Protein AF-A0A964K8M9-F1 (afdb_monomer_lite)

Radius of gyration: 28.17 Å; chains: 1; bounding box: 56×35×97 Å

Sequence (150 aa):
MAARLHNTDVEARGDEAARSFAATLHRNLRFVRDDEKPELVQALRERGWSYQRIAETLRVPYNIIARWLSGPEESFVLTPSTARPAPVTGGAEGAAIQALIARAGELERRLAELDRRLTEERQAAKGREERLLTTIDELKAEIAAAKRGP

Secondary structure (DSSP, 8-state):
------SHHHHHHHHHHHHHHHHHHHHHTTS--TTTHHHHHHHHHHTT--HHHHHHHHT--HHHHHHHHS-S-------------PPP-TTHHHHHHHHHHHHHHHHHHHHHHHHHHHHHHHHHHHHHHHHHHHHHHHHHHHHHHHTT--

Structure (mmCIF, N/CA/C/O backbone):
data_AF-A0A964K8M9-F1
#
_entry.id   AF-A0A964K8M9-F1
#
loop_
_atom_site.group_PDB
_atom_site.id
_atom_site.type_symbol
_atom_site.label_atom_id
_atom_site.label_alt_id
_atom_site.label_comp_id
_atom_site.label_asym_id
_atom_site.label_entity_id
_atom_site.label_seq_id
_atom_site.pdbx_PDB_ins_code
_atom_site.Cartn_x
_atom_site.Cartn_y
_atom_site.Cartn_z
_atom_site.occupancy
_atom_site.B_iso_or_equiv
_atom_site.auth_seq_id
_atom_site.auth_comp_id
_atom_site.auth_asym_id
_atom_site.auth_atom_id
_atom_site.pdbx_PDB_model_num
ATOM 1 N N . MET A 1 1 ? -4.420 -11.882 -50.202 1.00 37.81 1 MET A N 1
ATOM 2 C CA . MET A 1 1 ? -3.356 -11.618 -49.207 1.00 37.81 1 MET A CA 1
ATOM 3 C C . MET A 1 1 ? -4.002 -11.126 -47.918 1.00 37.81 1 MET A C 1
ATOM 5 O O . MET A 1 1 ? -4.145 -9.927 -47.730 1.00 37.81 1 MET A O 1
ATOM 9 N N . ALA A 1 2 ? -4.469 -12.044 -47.070 1.00 38.44 2 ALA A N 1
ATOM 10 C CA . ALA A 1 2 ? -5.150 -11.719 -45.819 1.00 38.44 2 ALA A CA 1
ATOM 11 C C . ALA A 1 2 ? -4.461 -12.461 -44.670 1.00 38.44 2 ALA A C 1
ATOM 13 O O . ALA A 1 2 ? -4.576 -13.676 -44.576 1.00 38.44 2 ALA A O 1
ATOM 14 N N . ALA A 1 3 ? -3.718 -11.733 -43.837 1.00 41.12 3 ALA A N 1
ATOM 15 C CA . ALA A 1 3 ? -3.222 -12.214 -42.548 1.00 41.12 3 ALA A CA 1
ATOM 16 C C . ALA A 1 3 ? -2.778 -11.010 -41.702 1.00 41.12 3 ALA A C 1
ATOM 18 O O . ALA A 1 3 ? -1.604 -10.642 -41.716 1.00 41.12 3 ALA A O 1
ATOM 19 N N . ARG A 1 4 ? -3.713 -10.333 -41.016 1.00 42.12 4 ARG A N 1
ATOM 20 C CA . ARG A 1 4 ? -3.342 -9.299 -40.026 1.00 42.12 4 ARG A CA 1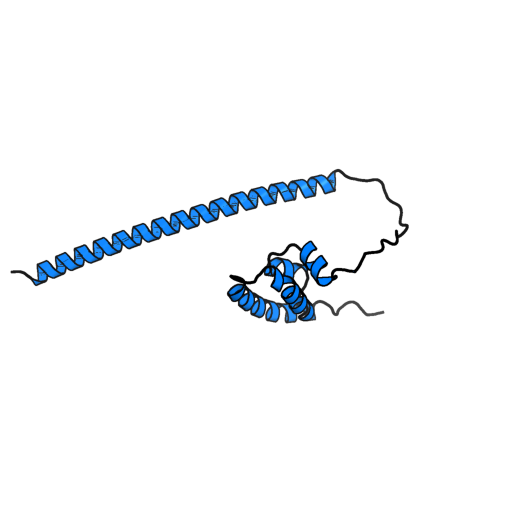
ATOM 21 C C . ARG A 1 4 ? -4.385 -8.965 -38.949 1.00 42.12 4 ARG A C 1
ATOM 23 O O . ARG A 1 4 ? -4.372 -7.851 -38.445 1.00 42.12 4 ARG A O 1
ATOM 30 N N . LEU A 1 5 ? -5.273 -9.890 -38.573 1.00 39.16 5 LEU A N 1
ATOM 31 C CA . LEU A 1 5 ? -6.366 -9.588 -37.624 1.00 39.16 5 LEU A CA 1
ATOM 32 C C . LEU A 1 5 ? -6.614 -10.661 -36.543 1.00 39.16 5 LEU A C 1
ATOM 34 O O . LEU A 1 5 ? -7.760 -10.930 -36.209 1.00 39.16 5 LEU A O 1
ATOM 38 N N . HIS A 1 6 ? -5.574 -11.273 -35.963 1.00 40.25 6 HIS A N 1
ATOM 39 C CA . HIS A 1 6 ? -5.776 -12.316 -34.936 1.00 40.25 6 HIS A CA 1
ATOM 40 C C . HIS A 1 6 ? -5.041 -12.134 -33.600 1.00 40.25 6 HIS A C 1
ATOM 42 O O . HIS A 1 6 ? -4.871 -13.117 -32.892 1.00 40.25 6 HIS A O 1
ATOM 48 N N . ASN A 1 7 ? -4.657 -10.914 -33.197 1.00 42.59 7 ASN A N 1
ATOM 49 C CA . ASN A 1 7 ? -3.920 -10.747 -31.929 1.00 42.59 7 ASN A CA 1
ATOM 50 C C . ASN A 1 7 ? -4.651 -10.034 -30.780 1.00 42.59 7 ASN A C 1
ATOM 52 O O . ASN A 1 7 ? -4.129 -10.020 -29.677 1.00 42.59 7 ASN A O 1
ATOM 56 N N . THR A 1 8 ? -5.852 -9.487 -30.980 1.00 47.00 8 THR A N 1
ATOM 57 C CA . THR A 1 8 ? -6.533 -8.683 -29.941 1.00 47.00 8 THR A CA 1
ATOM 58 C C . THR A 1 8 ? -7.519 -9.470 -29.069 1.00 47.00 8 THR A C 1
ATOM 60 O O . THR A 1 8 ? -7.888 -9.008 -27.995 1.00 47.00 8 THR A O 1
ATOM 63 N N . ASP A 1 9 ? -7.943 -10.666 -29.491 1.00 34.28 9 ASP A N 1
ATOM 64 C CA . ASP A 1 9 ? -8.949 -11.471 -28.767 1.00 34.28 9 ASP A CA 1
ATOM 65 C C . ASP A 1 9 ? -8.323 -12.397 -27.699 1.00 34.28 9 ASP A C 1
ATOM 67 O O . ASP A 1 9 ? -8.919 -12.690 -26.661 1.00 34.28 9 ASP A O 1
ATOM 71 N N . VAL A 1 10 ? -7.069 -12.820 -27.911 1.00 45.31 10 VAL A N 1
ATOM 72 C CA . VAL A 1 10 ? -6.303 -13.626 -26.939 1.00 45.31 10 VAL A CA 1
ATOM 73 C C . VAL A 1 10 ? -5.893 -12.778 -25.729 1.00 45.31 10 VAL A C 1
ATOM 75 O O . VAL A 1 10 ? -5.915 -13.264 -24.597 1.00 45.31 10 VAL A O 1
ATOM 78 N N . GLU A 1 11 ? -5.598 -11.495 -25.953 1.00 47.53 11 GLU A N 1
ATOM 79 C CA . GLU A 1 11 ? -5.240 -10.542 -24.899 1.00 47.53 11 GLU A CA 1
ATOM 80 C C . GLU A 1 11 ? -6.408 -10.310 -23.928 1.00 47.53 11 GLU A C 1
ATOM 82 O O . GLU A 1 11 ? -6.207 -10.348 -22.718 1.00 47.53 11 GLU A O 1
ATOM 87 N N . ALA A 1 12 ? -7.645 -10.191 -24.427 1.00 46.22 12 ALA A N 1
ATOM 88 C CA . ALA A 1 12 ? -8.824 -9.920 -23.600 1.00 46.22 12 ALA A CA 1
ATOM 89 C C . ALA A 1 12 ? -9.218 -11.087 -22.668 1.00 46.22 12 ALA A C 1
ATOM 91 O O . ALA A 1 12 ? -9.620 -10.857 -21.525 1.00 46.22 12 ALA A O 1
ATOM 92 N N . ARG A 1 13 ? -9.067 -12.345 -23.113 1.00 47.84 13 ARG A N 1
ATOM 93 C CA . ARG A 1 13 ? -9.288 -13.535 -22.261 1.00 47.84 13 ARG A CA 1
ATOM 94 C C . ARG A 1 13 ? -8.138 -13.784 -21.285 1.00 47.84 13 ARG A C 1
ATOM 96 O O . ARG A 1 13 ? -8.384 -14.188 -20.148 1.00 47.84 13 ARG A O 1
ATOM 103 N N . GLY A 1 14 ? -6.900 -13.522 -21.710 1.00 50.47 14 GLY A N 1
ATOM 104 C CA . GLY A 1 14 ? -5.732 -13.550 -20.826 1.00 50.47 14 GLY A CA 1
ATOM 105 C C . GLY A 1 14 ? -5.845 -12.515 -19.706 1.00 50.47 14 GLY A C 1
ATOM 106 O O . GLY A 1 14 ? -5.467 -12.785 -18.570 1.00 50.47 14 GLY A O 1
ATOM 107 N N . ASP A 1 15 ? -6.461 -11.371 -19.999 1.00 51.66 15 ASP A N 1
ATOM 108 C CA . ASP A 1 15 ? -6.626 -10.228 -19.111 1.00 51.66 15 ASP A CA 1
ATOM 109 C C . ASP A 1 15 ? -7.451 -10.492 -17.847 1.00 51.66 15 ASP A C 1
ATOM 111 O O . ASP A 1 15 ? -7.119 -9.974 -16.778 1.00 51.66 15 ASP A O 1
ATOM 115 N N . GLU A 1 16 ? -8.519 -11.279 -17.944 1.00 51.31 16 GLU A N 1
ATOM 116 C CA . GLU A 1 16 ? -9.435 -11.540 -16.828 1.00 51.31 16 GLU A CA 1
ATOM 117 C C . GLU A 1 16 ? -8.898 -12.634 -15.895 1.00 51.31 16 GLU A C 1
ATOM 119 O O . GLU A 1 16 ? -8.840 -12.447 -14.674 1.00 51.31 16 GLU A O 1
ATOM 124 N N . ALA A 1 17 ? -8.373 -13.722 -16.470 1.00 53.47 17 ALA A N 1
ATOM 125 C CA . ALA A 1 17 ? -7.616 -14.730 -15.728 1.00 53.47 17 ALA A CA 1
ATOM 126 C C . ALA A 1 17 ? -6.385 -14.103 -15.053 1.00 53.47 17 ALA A C 1
ATOM 128 O O . ALA A 1 17 ? -6.052 -14.433 -13.910 1.00 53.47 17 ALA A O 1
ATOM 129 N N . ALA A 1 18 ? -5.762 -13.130 -15.726 1.00 52.09 18 ALA A N 1
ATOM 130 C CA . ALA A 1 18 ? -4.649 -12.380 -15.184 1.00 52.09 18 ALA A CA 1
ATOM 131 C C . ALA A 1 18 ? -5.043 -11.499 -13.994 1.00 52.09 18 ALA A C 1
ATOM 133 O O . ALA A 1 18 ? -4.307 -11.445 -1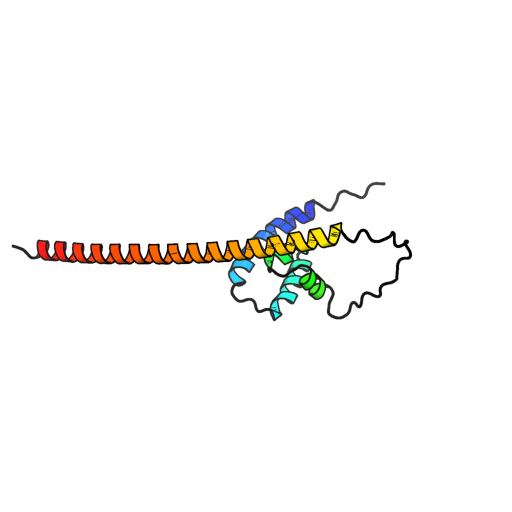3.016 1.00 52.09 18 ALA A O 1
ATOM 134 N N . ARG A 1 19 ? -6.205 -10.836 -14.026 1.00 53.00 19 ARG A N 1
ATOM 135 C CA . ARG A 1 19 ? -6.700 -10.029 -12.891 1.00 53.00 19 ARG A CA 1
ATOM 136 C C . ARG A 1 19 ? -7.017 -10.895 -11.671 1.00 53.00 19 ARG A C 1
ATOM 138 O O . ARG A 1 19 ? -6.645 -10.531 -10.559 1.00 53.00 19 ARG A O 1
ATOM 145 N N . SER A 1 20 ? -7.640 -12.054 -11.880 1.00 53.91 20 SER A N 1
ATOM 146 C CA . SER A 1 20 ? -7.979 -12.990 -10.797 1.00 53.91 20 SER A CA 1
ATOM 147 C C . SER A 1 20 ? -6.729 -13.591 -10.134 1.00 53.91 20 SER A C 1
ATOM 149 O O . SER A 1 20 ? -6.606 -13.641 -8.904 1.00 53.91 20 SER A O 1
ATOM 151 N N . PHE A 1 21 ? -5.731 -13.962 -10.943 1.00 54.34 21 PHE A N 1
ATOM 152 C CA . PHE A 1 21 ? -4.456 -14.471 -10.441 1.00 54.34 21 PHE A CA 1
ATOM 153 C C . PHE A 1 21 ? -3.572 -13.359 -9.856 1.00 54.34 21 PHE A C 1
ATOM 155 O O . PHE A 1 21 ? -2.963 -13.583 -8.817 1.00 54.34 21 PHE A O 1
ATOM 162 N N . ALA A 1 22 ? -3.571 -12.142 -10.418 1.00 54.62 22 ALA A N 1
ATOM 163 C CA . ALA A 1 22 ? -2.919 -10.965 -9.827 1.00 54.62 22 ALA A CA 1
ATOM 164 C C . ALA A 1 22 ? -3.492 -10.637 -8.446 1.00 54.62 22 ALA A C 1
ATOM 166 O O . ALA A 1 22 ? -2.738 -10.361 -7.521 1.00 54.62 22 ALA A O 1
ATOM 167 N N . ALA A 1 23 ? -4.815 -10.704 -8.274 1.00 56.66 23 ALA A N 1
ATOM 168 C CA . ALA A 1 23 ? -5.457 -10.479 -6.981 1.00 56.66 23 ALA A CA 1
ATOM 169 C C . ALA A 1 23 ? -5.064 -11.553 -5.950 1.00 56.66 23 ALA A C 1
ATOM 171 O O . ALA A 1 23 ? -4.864 -11.249 -4.772 1.00 56.66 23 ALA A O 1
ATOM 172 N N . THR A 1 24 ? -4.886 -12.798 -6.403 1.00 58.06 24 THR A N 1
ATOM 173 C CA . THR A 1 24 ? -4.415 -13.913 -5.568 1.00 58.06 24 THR A CA 1
ATOM 174 C C . THR A 1 24 ? -2.922 -13.778 -5.241 1.00 58.06 24 THR A C 1
ATOM 176 O O . THR A 1 24 ? -2.521 -13.970 -4.094 1.00 58.06 24 THR A O 1
ATOM 179 N N . LEU A 1 25 ? -2.102 -13.360 -6.208 1.00 58.31 25 LEU A N 1
ATOM 180 C CA . LEU A 1 25 ? -0.683 -13.065 -6.023 1.00 58.31 25 LEU A CA 1
ATOM 181 C C . LEU A 1 25 ? -0.477 -11.873 -5.089 1.00 58.31 25 LEU A C 1
ATOM 183 O O . LEU A 1 25 ? 0.319 -11.979 -4.170 1.00 58.31 25 LEU A O 1
ATOM 187 N N . HIS A 1 26 ? -1.224 -10.775 -5.227 1.00 53.25 26 HIS A N 1
ATOM 188 C CA . HIS A 1 26 ? -1.120 -9.610 -4.339 1.00 53.25 26 HIS A CA 1
ATOM 189 C C . HIS A 1 26 ? -1.439 -9.939 -2.876 1.00 53.25 26 HIS A C 1
ATOM 191 O O . HIS A 1 26 ? -0.868 -9.320 -1.978 1.00 53.25 26 HIS A O 1
ATOM 197 N N . ARG A 1 27 ? -2.296 -10.936 -2.620 1.00 52.97 27 ARG A N 1
ATOM 198 C CA . ARG A 1 27 ? -2.569 -11.430 -1.263 1.00 52.97 27 ARG A CA 1
ATOM 199 C C . ARG A 1 27 ? -1.368 -12.185 -0.663 1.00 52.97 27 ARG A C 1
ATOM 201 O O . ARG A 1 27 ? -1.153 -12.088 0.542 1.00 52.97 27 ARG A O 1
ATOM 208 N N . ASN A 1 28 ? -0.566 -12.863 -1.489 1.00 50.97 28 ASN A N 1
ATOM 209 C CA . ASN A 1 28 ? 0.559 -13.712 -1.066 1.00 50.97 28 ASN A CA 1
ATOM 210 C C . ASN A 1 28 ? 1.951 -13.065 -1.256 1.00 50.97 28 ASN A C 1
ATOM 212 O O . ASN A 1 28 ? 2.915 -13.473 -0.614 1.00 50.97 28 ASN A O 1
ATOM 216 N N . LEU A 1 29 ? 2.057 -12.003 -2.063 1.00 52.78 29 LEU A N 1
ATOM 217 C CA . LEU A 1 29 ? 3.289 -11.259 -2.375 1.00 52.78 29 LEU A CA 1
ATOM 218 C C . LEU A 1 29 ? 3.894 -10.515 -1.175 1.00 52.78 29 LEU A C 1
ATOM 220 O O . LEU A 1 29 ? 4.976 -9.950 -1.294 1.00 52.78 29 LEU A O 1
ATOM 224 N N . ARG A 1 30 ? 3.242 -10.528 -0.005 1.00 53.47 30 ARG A N 1
ATOM 225 C CA . ARG A 1 30 ? 3.795 -9.939 1.224 1.00 53.47 30 ARG A CA 1
ATOM 226 C C . ARG A 1 30 ? 5.062 -10.653 1.727 1.00 53.47 30 ARG A C 1
ATOM 228 O O . ARG A 1 30 ? 5.749 -10.072 2.559 1.00 53.47 30 ARG A O 1
ATOM 235 N N . PHE A 1 31 ? 5.366 -11.860 1.230 1.00 49.75 31 PHE A N 1
ATOM 236 C CA . PHE A 1 31 ? 6.496 -12.685 1.689 1.00 49.75 31 PHE A CA 1
ATOM 237 C C . PHE A 1 31 ? 7.273 -13.425 0.582 1.00 49.75 31 PHE A C 1
ATOM 239 O O . PHE A 1 31 ? 8.112 -14.260 0.909 1.00 49.75 31 PHE A O 1
ATOM 246 N N . VAL A 1 32 ? 7.025 -13.144 -0.704 1.00 54.56 32 VAL A N 1
ATOM 247 C CA . VAL A 1 32 ? 7.745 -13.824 -1.801 1.00 54.56 32 VAL A CA 1
ATOM 248 C C . VAL A 1 32 ? 9.213 -13.402 -1.784 1.00 54.56 32 VAL A C 1
ATOM 250 O O . VAL A 1 32 ? 9.519 -12.208 -1.869 1.00 54.56 32 VAL A O 1
ATOM 253 N N . ARG A 1 33 ? 10.112 -14.382 -1.653 1.00 57.22 33 ARG A N 1
ATOM 254 C CA . ARG A 1 33 ? 11.564 -14.157 -1.616 1.00 57.22 33 ARG A CA 1
ATOM 255 C C . ARG A 1 33 ? 12.069 -13.749 -2.998 1.00 57.22 33 ARG A C 1
ATOM 257 O O . ARG A 1 33 ? 11.4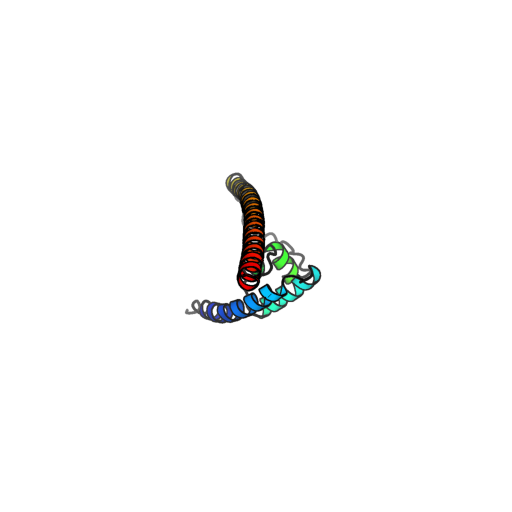90 -14.130 -4.013 1.00 57.22 33 ARG A O 1
ATOM 264 N N . ASP A 1 34 ? 13.155 -12.978 -3.050 1.00 59.06 34 ASP A N 1
ATOM 265 C CA . ASP A 1 34 ? 13.738 -12.514 -4.320 1.00 59.06 34 ASP A CA 1
ATOM 266 C C . ASP A 1 34 ? 14.128 -13.671 -5.259 1.00 59.06 34 ASP A C 1
ATOM 268 O O . ASP A 1 34 ? 14.060 -13.513 -6.479 1.00 59.06 34 ASP A O 1
ATOM 272 N N . ASP A 1 35 ? 14.418 -14.844 -4.693 1.00 60.62 35 ASP A N 1
ATOM 273 C CA . ASP A 1 35 ? 14.809 -16.063 -5.409 1.00 60.62 35 ASP A CA 1
ATOM 274 C C . ASP A 1 35 ? 13.632 -16.794 -6.092 1.00 60.62 35 ASP A C 1
ATOM 276 O O . ASP A 1 35 ? 13.846 -17.551 -7.032 1.00 60.62 35 ASP A O 1
ATOM 280 N N . GLU A 1 36 ? 12.384 -16.544 -5.675 1.00 66.50 36 GLU A N 1
ATOM 281 C CA . GLU A 1 36 ? 11.165 -17.194 -6.213 1.00 66.50 36 GLU A CA 1
ATOM 282 C C . GLU A 1 36 ? 10.525 -16.388 -7.363 1.00 66.50 36 GLU A C 1
ATOM 284 O O . GLU A 1 36 ? 9.652 -16.856 -8.099 1.00 66.50 36 GLU A O 1
ATOM 289 N N . LYS A 1 37 ? 10.963 -15.138 -7.538 1.00 68.19 37 LYS A N 1
ATOM 290 C CA . LYS A 1 37 ? 10.496 -14.230 -8.592 1.00 68.19 37 LYS A CA 1
ATOM 291 C C . LYS A 1 37 ? 10.760 -14.721 -10.027 1.00 68.19 37 LYS A C 1
ATOM 293 O O . LYS A 1 37 ? 9.855 -14.536 -10.842 1.00 68.19 37 LYS A O 1
ATOM 298 N N . PRO A 1 38 ? 11.911 -15.328 -10.391 1.00 69.12 38 PRO A N 1
ATOM 299 C CA . PRO A 1 38 ? 12.132 -15.812 -11.757 1.00 69.12 38 PRO A CA 1
ATOM 300 C C . PRO A 1 38 ? 11.166 -16.937 -12.159 1.00 69.12 38 PRO A C 1
ATOM 302 O O . PRO A 1 38 ? 10.634 -16.910 -13.268 1.00 69.12 38 PRO A O 1
ATOM 305 N N . GLU A 1 39 ? 10.857 -17.867 -11.251 1.00 72.50 39 GLU A N 1
ATOM 306 C CA . GLU A 1 39 ? 9.895 -18.950 -11.504 1.00 72.50 39 GLU A CA 1
ATOM 307 C C . GLU A 1 39 ? 8.476 -18.403 -11.715 1.00 72.50 39 GLU A C 1
ATOM 309 O O . GLU A 1 39 ? 7.760 -18.813 -12.631 1.00 72.50 39 GLU A O 1
ATOM 314 N N . LEU A 1 40 ? 8.085 -17.400 -10.922 1.00 73.81 40 LEU A N 1
ATOM 315 C CA . LEU A 1 40 ? 6.819 -16.685 -11.094 1.00 73.81 40 LEU A CA 1
ATOM 316 C C . LEU A 1 40 ? 6.747 -15.960 -12.440 1.00 73.81 40 LEU A C 1
ATOM 318 O O . LEU A 1 40 ? 5.713 -15.998 -13.104 1.00 73.81 40 LEU A O 1
ATOM 322 N N . VAL A 1 41 ? 7.834 -15.318 -12.866 1.00 77.06 41 VAL A N 1
ATOM 323 C CA . VAL A 1 41 ? 7.919 -14.660 -14.176 1.00 77.06 41 VAL A CA 1
ATOM 324 C C . VAL A 1 41 ? 7.730 -15.664 -15.313 1.00 77.06 41 VAL A C 1
ATOM 326 O O . VAL A 1 41 ? 6.969 -15.387 -16.244 1.00 77.06 41 VAL A O 1
ATOM 329 N N . GLN A 1 42 ? 8.362 -16.834 -15.223 1.00 74.50 42 GLN A N 1
ATOM 330 C CA . GLN A 1 42 ? 8.221 -17.902 -16.210 1.00 74.50 42 GLN A CA 1
ATOM 331 C C . GLN A 1 42 ? 6.786 -18.451 -16.248 1.00 74.50 42 GLN A C 1
ATOM 333 O O . GLN A 1 42 ? 6.169 -18.479 -17.313 1.00 74.50 42 GLN A O 1
ATOM 338 N N . ALA A 1 43 ? 6.194 -18.749 -15.089 1.00 72.81 43 ALA A N 1
ATOM 339 C CA . ALA A 1 43 ? 4.812 -19.224 -14.987 1.00 72.81 43 ALA A CA 1
ATOM 340 C C . ALA A 1 43 ? 3.777 -18.197 -15.493 1.00 72.81 43 ALA A C 1
ATOM 342 O O . ALA A 1 43 ? 2.725 -18.562 -16.025 1.00 72.81 43 ALA A O 1
ATOM 343 N N . LEU A 1 44 ? 4.048 -16.898 -15.330 1.00 75.69 44 LEU A N 1
ATOM 344 C CA . LEU A 1 44 ? 3.207 -15.826 -15.872 1.00 75.69 44 LEU A CA 1
ATOM 345 C C . LEU A 1 44 ? 3.365 -15.704 -17.392 1.00 75.69 44 LEU A C 1
ATOM 347 O O . LEU A 1 44 ? 2.378 -15.485 -18.099 1.00 75.69 44 LEU A O 1
ATOM 351 N N . ARG A 1 45 ? 4.582 -15.897 -17.910 1.00 72.06 45 ARG A N 1
ATOM 352 C CA . ARG A 1 45 ? 4.846 -15.891 -19.351 1.00 72.06 45 ARG A CA 1
ATOM 353 C C . ARG A 1 45 ? 4.156 -17.053 -20.060 1.00 72.06 45 ARG A C 1
ATOM 355 O O . ARG A 1 45 ? 3.527 -16.831 -21.092 1.00 72.06 45 ARG A O 1
ATOM 362 N N . GLU A 1 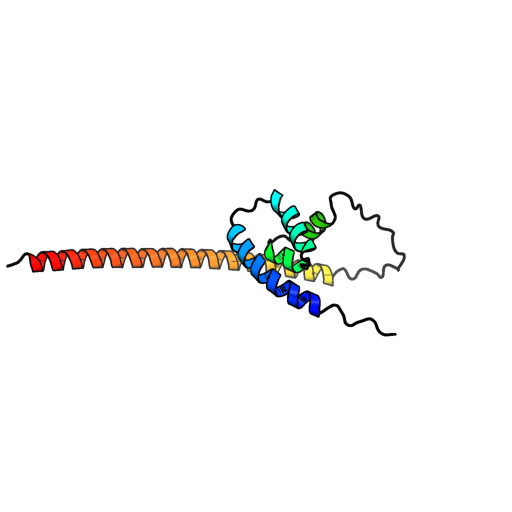46 ? 4.213 -18.252 -19.488 1.00 71.12 46 GLU A N 1
ATOM 363 C CA . GLU A 1 46 ? 3.520 -19.446 -19.996 1.00 71.12 46 GLU A CA 1
ATOM 364 C C . GLU A 1 46 ? 1.996 -19.281 -19.994 1.00 71.12 46 GLU A C 1
ATOM 366 O O . GLU A 1 46 ? 1.301 -19.793 -20.868 1.00 71.12 46 GLU A O 1
ATOM 371 N N . ARG A 1 47 ? 1.470 -18.476 -19.065 1.00 64.44 47 ARG A N 1
ATOM 372 C CA . ARG A 1 47 ? 0.060 -18.060 -19.024 1.00 64.44 47 ARG A CA 1
ATOM 373 C C . ARG A 1 47 ? -0.298 -16.953 -20.020 1.00 64.44 47 ARG A C 1
ATOM 375 O O . ARG A 1 47 ? -1.425 -16.464 -19.995 1.00 64.44 47 ARG A O 1
ATOM 382 N N . GLY A 1 48 ? 0.634 -16.539 -20.876 1.00 75.56 48 GLY A N 1
ATOM 383 C CA . GLY A 1 48 ? 0.401 -15.545 -21.922 1.00 75.56 48 GLY A CA 1
ATOM 384 C C . GLY A 1 48 ? 0.452 -14.097 -21.442 1.00 75.56 48 GLY A C 1
ATOM 385 O O . GLY A 1 48 ? -0.016 -13.207 -22.148 1.00 75.56 48 GLY A O 1
ATOM 386 N N . TRP A 1 49 ? 1.012 -13.822 -20.261 1.00 73.06 49 TRP A N 1
ATOM 387 C CA . TRP A 1 49 ? 1.120 -12.445 -19.789 1.00 73.06 49 TRP A CA 1
ATOM 388 C C . TRP A 1 49 ? 2.184 -11.670 -20.564 1.00 73.06 49 TRP A C 1
ATOM 390 O O . TRP A 1 49 ? 3.228 -12.201 -20.963 1.00 73.06 49 TRP A O 1
ATOM 400 N N . SER A 1 50 ? 1.915 -10.378 -20.753 1.00 74.06 50 SER A N 1
ATOM 401 C CA . SER A 1 50 ? 2.864 -9.452 -21.357 1.00 74.06 50 SER A CA 1
ATOM 402 C C . SER A 1 50 ? 3.965 -9.068 -20.364 1.00 74.06 50 SER A C 1
ATOM 404 O O . SER A 1 50 ? 3.732 -8.937 -19.161 1.00 74.06 50 SER A O 1
ATOM 406 N N . TYR A 1 51 ? 5.175 -8.843 -20.879 1.00 70.19 51 TYR A N 1
ATOM 407 C CA . TYR A 1 51 ? 6.350 -8.456 -20.088 1.00 70.19 51 TYR A CA 1
ATOM 408 C C . TYR A 1 51 ? 6.094 -7.226 -19.208 1.00 70.19 51 TYR A C 1
ATOM 410 O O . TYR A 1 51 ? 6.489 -7.199 -18.044 1.00 70.19 51 TYR A O 1
ATOM 418 N N . GLN A 1 52 ? 5.390 -6.229 -19.749 1.00 65.31 52 GLN A N 1
ATOM 419 C CA . GLN A 1 52 ? 5.042 -5.007 -19.028 1.00 65.31 52 GLN A CA 1
ATOM 420 C C . GLN A 1 52 ? 4.107 -5.292 -17.845 1.00 65.31 52 GLN A C 1
ATOM 422 O O . GLN A 1 52 ? 4.316 -4.790 -16.745 1.00 65.31 52 GLN A O 1
ATOM 427 N N . ARG A 1 53 ? 3.125 -6.176 -18.036 1.00 69.69 53 ARG A N 1
ATOM 428 C CA . ARG A 1 53 ? 2.173 -6.541 -16.985 1.00 69.69 53 ARG A CA 1
ATOM 429 C C . ARG A 1 53 ? 2.821 -7.363 -15.875 1.00 69.69 53 ARG A C 1
ATOM 431 O O . ARG A 1 53 ? 2.499 -7.178 -14.703 1.00 69.69 53 ARG A O 1
ATOM 438 N N . ILE A 1 54 ? 3.755 -8.244 -16.229 1.00 74.50 54 ILE A N 1
ATOM 439 C CA . ILE A 1 54 ? 4.570 -8.990 -15.261 1.00 74.50 54 ILE A CA 1
ATOM 440 C C . ILE A 1 54 ? 5.430 -8.015 -14.436 1.00 74.50 54 ILE A C 1
ATOM 442 O O . ILE A 1 54 ? 5.487 -8.143 -13.213 1.00 74.50 54 ILE A O 1
ATOM 446 N N . ALA A 1 55 ? 6.022 -7.001 -15.080 1.00 72.62 55 ALA A N 1
ATOM 447 C CA . ALA A 1 55 ? 6.831 -5.965 -14.430 1.00 72.62 55 ALA A CA 1
ATOM 448 C C . ALA A 1 55 ? 6.040 -5.143 -13.413 1.00 72.62 55 ALA A C 1
ATOM 450 O O . ALA A 1 55 ? 6.470 -4.975 -12.271 1.00 72.62 55 ALA A O 1
ATOM 451 N N . GLU A 1 56 ? 4.852 -4.691 -13.805 1.00 70.44 56 GLU A N 1
ATOM 452 C CA . GLU A 1 56 ? 3.952 -3.931 -12.938 1.00 70.44 56 GLU A CA 1
ATOM 453 C C . GLU A 1 56 ? 3.462 -4.771 -11.748 1.00 70.44 56 GLU A C 1
ATOM 455 O O . GLU A 1 56 ? 3.433 -4.291 -10.614 1.00 70.44 56 GLU A O 1
ATOM 460 N N . THR A 1 57 ? 3.143 -6.048 -11.984 1.00 72.56 57 THR A N 1
ATOM 461 C CA . THR A 1 57 ? 2.578 -6.948 -10.963 1.00 72.56 57 THR A CA 1
ATOM 462 C C . THR A 1 57 ? 3.615 -7.374 -9.927 1.00 72.56 57 THR A C 1
ATOM 464 O O . THR A 1 57 ? 3.334 -7.378 -8.729 1.00 72.56 57 THR A O 1
ATOM 467 N N . LEU A 1 58 ? 4.830 -7.708 -10.368 1.00 73.81 58 LEU A N 1
ATOM 468 C CA . LEU A 1 58 ? 5.913 -8.129 -9.475 1.00 73.81 58 LEU A CA 1
ATOM 469 C C . LEU A 1 58 ? 6.729 -6.949 -8.925 1.00 73.81 58 LEU A C 1
ATOM 471 O O . LEU A 1 58 ? 7.601 -7.161 -8.084 1.00 73.81 58 LEU A O 1
ATOM 475 N N . ARG A 1 59 ? 6.455 -5.715 -9.382 1.00 70.38 59 ARG A N 1
ATOM 476 C CA . ARG A 1 59 ? 7.277 -4.514 -9.135 1.00 70.38 59 ARG A CA 1
ATOM 477 C C . ARG A 1 59 ? 8.757 -4.739 -9.449 1.00 70.38 59 ARG A C 1
ATOM 479 O O . ARG A 1 59 ? 9.642 -4.223 -8.770 1.00 70.38 59 ARG A O 1
ATOM 486 N N . VAL A 1 60 ? 9.022 -5.532 -10.480 1.00 73.50 60 VAL A N 1
ATOM 487 C CA . VAL A 1 60 ? 10.371 -5.825 -10.960 1.00 73.50 60 VAL A CA 1
ATOM 488 C C . VAL A 1 60 ? 10.562 -5.068 -12.270 1.00 73.50 60 VAL A C 1
ATOM 490 O O . VAL A 1 60 ? 9.703 -5.160 -13.147 1.00 73.50 60 VAL A O 1
ATOM 493 N N . PRO A 1 61 ? 11.655 -4.308 -12.436 1.00 69.94 61 PRO A N 1
ATOM 494 C CA . PRO A 1 61 ? 11.871 -3.555 -13.659 1.00 69.94 61 PRO A CA 1
ATOM 495 C C . PRO A 1 61 ? 12.066 -4.491 -14.862 1.00 69.94 61 PRO A C 1
ATOM 497 O O . PRO A 1 61 ? 12.598 -5.598 -14.754 1.00 69.94 61 PRO A O 1
ATOM 500 N N . TYR A 1 62 ? 11.609 -4.028 -16.027 1.00 70.25 62 TYR A N 1
ATOM 501 C CA . TYR A 1 62 ? 11.520 -4.802 -17.272 1.00 70.25 62 TYR A CA 1
ATOM 502 C C . TYR A 1 62 ? 12.820 -5.534 -17.644 1.00 70.25 62 TYR A C 1
ATOM 504 O O . TYR A 1 62 ? 12.792 -6.690 -18.059 1.00 70.25 62 TYR A O 1
ATOM 512 N N . ASN A 1 63 ? 13.968 -4.882 -17.459 1.00 68.38 63 ASN A N 1
ATOM 513 C CA . ASN A 1 63 ? 15.294 -5.429 -17.751 1.00 68.38 63 ASN A CA 1
ATOM 514 C C . ASN A 1 63 ? 15.630 -6.683 -16.926 1.00 68.38 63 ASN A C 1
ATOM 516 O O . ASN A 1 63 ? 16.321 -7.573 -17.413 1.00 68.38 63 ASN A O 1
ATOM 520 N N . ILE A 1 64 ? 15.128 -6.778 -15.695 1.00 76.50 64 ILE A N 1
ATOM 521 C CA . ILE A 1 64 ? 15.343 -7.936 -14.824 1.00 76.50 64 ILE A CA 1
ATOM 522 C C . ILE A 1 64 ? 14.465 -9.111 -15.264 1.00 76.50 64 ILE A C 1
ATOM 524 O O . ILE A 1 64 ? 14.943 -10.239 -15.309 1.00 76.50 64 ILE A O 1
ATOM 528 N N . ILE A 1 65 ? 13.222 -8.843 -15.671 1.00 72.75 65 ILE A N 1
ATOM 529 C CA . ILE A 1 65 ? 12.316 -9.854 -16.235 1.00 72.75 65 ILE A CA 1
ATOM 530 C C . ILE A 1 65 ? 12.850 -10.394 -17.560 1.00 72.75 65 ILE A C 1
ATOM 532 O O . ILE A 1 65 ? 12.850 -11.605 -17.766 1.00 72.75 65 ILE A O 1
ATOM 536 N N . ALA A 1 66 ? 13.335 -9.511 -18.437 1.00 70.19 66 ALA A N 1
ATOM 537 C CA . ALA A 1 66 ? 13.982 -9.908 -19.682 1.00 70.19 66 ALA A CA 1
ATOM 538 C C . ALA A 1 66 ? 15.196 -10.804 -19.399 1.00 70.19 66 ALA A C 1
ATOM 540 O O . ALA A 1 66 ? 15.312 -11.873 -19.981 1.00 70.19 66 ALA A O 1
ATOM 541 N N . ARG A 1 67 ? 16.033 -10.434 -18.422 1.00 71.81 67 ARG A N 1
ATOM 542 C CA . ARG A 1 67 ? 17.181 -11.244 -17.998 1.00 71.81 67 ARG A CA 1
ATOM 543 C C . ARG A 1 67 ? 16.782 -12.617 -17.441 1.00 71.81 67 ARG A C 1
ATOM 545 O O . ARG A 1 67 ? 17.478 -13.588 -17.696 1.00 71.81 67 ARG A O 1
ATOM 552 N N . TRP A 1 68 ? 15.693 -12.716 -16.682 1.00 76.25 68 TRP A N 1
ATOM 553 C CA . TRP A 1 68 ? 15.228 -13.995 -16.131 1.00 76.25 68 TRP A CA 1
ATOM 554 C C . TRP A 1 68 ? 14.581 -14.902 -17.181 1.00 76.25 68 TRP A C 1
ATOM 556 O O . TRP A 1 68 ? 14.757 -16.112 -17.118 1.00 76.25 68 TRP A O 1
ATOM 566 N N . LEU A 1 69 ? 13.876 -14.330 -18.161 1.00 69.50 69 LEU A N 1
ATOM 567 C CA . LEU A 1 69 ? 13.249 -15.086 -19.250 1.00 69.50 69 LEU A CA 1
ATOM 568 C C . LEU A 1 69 ? 14.228 -15.484 -20.358 1.00 69.50 69 LEU A C 1
ATOM 570 O O . LEU A 1 69 ? 13.990 -16.482 -21.029 1.00 69.50 69 LEU A O 1
ATOM 574 N N . SER A 1 70 ? 15.309 -14.727 -20.551 1.00 65.81 70 SER A N 1
ATOM 575 C CA . SER A 1 70 ? 16.366 -15.051 -21.517 1.00 65.81 70 SER A CA 1
ATOM 576 C C . SER A 1 70 ? 17.386 -16.075 -20.996 1.00 65.81 70 SER A C 1
ATOM 578 O O . SER A 1 70 ? 18.225 -16.526 -21.765 1.00 65.81 70 SER A O 1
ATOM 580 N N . GLY A 1 71 ? 17.312 -16.476 -19.718 1.00 49.56 71 GLY A N 1
ATOM 581 C CA . GLY A 1 71 ? 18.278 -17.388 -19.096 1.00 49.56 71 GLY A CA 1
ATOM 582 C C . GLY A 1 71 ? 19.691 -16.784 -18.956 1.00 49.56 71 GLY A C 1
ATOM 583 O O . GLY A 1 71 ? 19.970 -15.706 -19.482 1.00 49.56 71 GLY A O 1
ATOM 584 N N . PRO A 1 72 ? 20.608 -17.439 -18.218 1.00 48.75 72 PRO A N 1
ATOM 585 C CA . PRO A 1 72 ? 21.970 -16.934 -18.019 1.00 48.75 72 PRO A CA 1
ATOM 586 C C . PRO A 1 72 ? 22.882 -17.019 -19.257 1.00 48.75 72 PRO A C 1
ATOM 588 O O . PRO A 1 72 ? 23.986 -16.494 -19.205 1.00 48.75 72 PRO A O 1
ATOM 591 N N . GLU A 1 73 ? 22.453 -17.620 -20.367 1.00 43.50 73 GLU A N 1
ATOM 592 C CA . GLU A 1 73 ? 23.278 -17.801 -21.570 1.00 43.50 73 GLU A CA 1
ATOM 593 C C . GLU A 1 73 ? 22.426 -17.690 -22.844 1.00 43.50 73 GLU A C 1
ATOM 595 O O . GLU A 1 73 ? 22.242 -18.650 -23.582 1.00 43.50 73 GLU A O 1
ATOM 600 N N . GLU A 1 74 ? 21.929 -16.495 -23.142 1.00 39.44 74 GLU A N 1
ATOM 601 C CA . GLU A 1 74 ? 21.911 -16.042 -24.534 1.00 39.44 74 GLU A CA 1
ATOM 602 C C . GLU A 1 74 ? 22.709 -14.748 -24.603 1.00 39.44 74 GLU A C 1
ATOM 604 O O . GLU A 1 74 ? 22.202 -13.626 -24.651 1.00 39.44 74 GLU A O 1
ATOM 609 N N . SER A 1 75 ? 24.024 -14.955 -24.557 1.00 40.44 75 SER A N 1
ATOM 610 C CA . SER A 1 75 ? 25.009 -14.143 -25.249 1.00 40.44 75 SER A CA 1
ATOM 611 C C . SER A 1 75 ? 24.426 -13.676 -26.589 1.00 40.44 75 SER A C 1
ATOM 613 O O . SER A 1 75 ? 24.482 -14.395 -27.586 1.00 40.44 75 SER A O 1
ATOM 615 N N . PHE A 1 76 ? 23.842 -12.474 -26.620 1.00 38.59 76 PHE A N 1
ATOM 616 C CA . PHE A 1 76 ? 23.531 -11.788 -27.865 1.00 38.59 76 PHE A CA 1
ATOM 617 C C . PHE A 1 76 ? 24.861 -11.576 -28.586 1.00 38.59 76 PHE A C 1
ATOM 619 O O . PHE A 1 76 ? 25.590 -10.617 -28.325 1.00 38.59 76 PHE A O 1
ATOM 626 N N . VAL A 1 77 ? 25.190 -12.484 -29.504 1.00 38.25 77 VAL A N 1
ATOM 627 C CA . VAL A 1 77 ? 26.141 -12.190 -30.564 1.00 38.25 77 VAL A CA 1
ATOM 628 C C . VAL A 1 77 ? 25.479 -11.093 -31.382 1.00 38.25 77 VAL A C 1
ATOM 630 O O . VAL A 1 77 ? 24.578 -11.330 -32.184 1.00 38.25 77 VAL A O 1
ATOM 633 N N . LEU A 1 78 ? 25.903 -9.861 -31.118 1.00 40.12 78 LEU A N 1
ATOM 634 C CA . LEU A 1 78 ? 25.696 -8.726 -31.995 1.00 40.12 78 LEU A CA 1
ATOM 635 C C . LEU A 1 78 ? 26.290 -9.100 -33.356 1.00 40.12 78 LEU A C 1
ATOM 637 O O . LEU A 1 78 ? 27.472 -8.882 -33.601 1.00 40.12 78 LEU A O 1
ATOM 641 N N . THR A 1 79 ? 25.496 -9.656 -34.266 1.00 35.94 79 THR A N 1
ATOM 642 C CA . THR A 1 79 ? 25.779 -9.447 -35.683 1.00 35.94 79 THR A CA 1
ATOM 643 C C . THR A 1 79 ? 25.525 -7.963 -35.944 1.00 35.94 79 THR A C 1
ATOM 645 O O . THR A 1 79 ? 24.377 -7.527 -35.793 1.00 35.94 79 THR A O 1
ATOM 648 N N . PRO A 1 80 ? 26.545 -7.156 -36.292 1.00 42.44 80 PRO A N 1
ATOM 649 C CA . PRO A 1 80 ? 26.327 -5.768 -36.657 1.00 42.44 80 PRO A CA 1
ATOM 650 C C . PRO A 1 80 ? 25.576 -5.758 -37.989 1.00 42.44 80 PRO A C 1
ATOM 652 O O . PRO A 1 80 ? 26.168 -5.918 -39.056 1.00 42.44 80 PRO A O 1
ATOM 655 N N . SER A 1 81 ? 24.252 -5.595 -37.930 1.00 40.72 81 SER A N 1
ATOM 656 C CA . SER A 1 81 ? 23.462 -5.292 -39.118 1.00 40.72 81 SER A CA 1
ATOM 657 C C . SER A 1 81 ? 23.957 -3.960 -39.662 1.00 40.72 81 SER A C 1
ATOM 659 O O . SER A 1 81 ? 23.844 -2.911 -39.025 1.00 40.72 81 SER A O 1
ATOM 661 N N . THR A 1 82 ? 24.602 -4.038 -40.820 1.00 48.03 82 THR A N 1
ATOM 662 C CA . THR A 1 82 ? 25.229 -2.932 -41.529 1.00 48.03 82 THR A CA 1
ATOM 663 C C . THR A 1 82 ? 24.136 -2.040 -42.117 1.00 48.03 82 THR A C 1
ATOM 665 O O . THR A 1 82 ? 23.844 -2.077 -43.305 1.00 48.03 82 THR A O 1
ATOM 668 N N . ALA A 1 83 ? 23.509 -1.226 -41.276 1.00 41.97 83 ALA A N 1
ATOM 669 C CA . ALA A 1 83 ? 22.643 -0.134 -41.694 1.00 41.97 83 ALA A CA 1
ATOM 670 C C . ALA A 1 83 ? 23.141 1.143 -41.013 1.00 41.97 83 ALA A C 1
ATOM 672 O O . ALA A 1 83 ? 22.684 1.521 -39.943 1.00 41.97 83 ALA A O 1
ATOM 673 N N . ARG A 1 84 ? 24.166 1.730 -41.645 1.00 37.38 84 ARG A N 1
ATOM 674 C CA . ARG A 1 84 ? 24.648 3.119 -41.553 1.00 37.38 84 ARG A CA 1
ATOM 675 C C . ARG A 1 84 ? 24.329 3.867 -40.236 1.00 37.38 84 ARG A C 1
ATOM 677 O O . ARG A 1 84 ? 23.196 4.317 -40.071 1.00 37.38 84 ARG A O 1
ATOM 684 N N . PRO A 1 85 ? 25.322 4.153 -39.370 1.00 40.50 85 PRO A N 1
ATOM 685 C CA . PRO A 1 85 ? 25.117 5.081 -38.267 1.00 40.50 85 PRO A CA 1
ATOM 686 C C . PRO A 1 85 ? 24.930 6.490 -38.846 1.00 40.50 85 PRO A C 1
ATOM 688 O O . PRO A 1 85 ? 25.858 7.085 -39.397 1.00 40.50 85 PRO A O 1
ATOM 691 N N . ALA A 1 86 ? 23.709 7.014 -38.770 1.00 41.41 86 ALA A N 1
ATOM 692 C CA . ALA A 1 86 ? 23.488 8.449 -38.867 1.00 41.41 86 ALA A CA 1
ATOM 693 C C . ALA A 1 86 ? 24.012 9.105 -37.571 1.00 41.41 86 ALA A C 1
ATOM 695 O O . ALA A 1 86 ? 23.913 8.497 -36.502 1.00 41.41 86 ALA A O 1
ATOM 696 N N . PRO A 1 87 ? 24.616 10.301 -37.651 1.00 42.91 87 PRO A N 1
ATOM 697 C CA . PRO A 1 87 ? 25.285 10.927 -36.523 1.00 42.91 87 PRO A CA 1
ATOM 698 C C . PRO A 1 87 ? 24.319 11.203 -35.368 1.00 42.91 87 PRO A C 1
ATOM 700 O O . PRO A 1 87 ? 23.154 11.555 -35.543 1.00 42.91 87 PRO A O 1
ATOM 703 N N . VAL A 1 88 ? 24.873 11.022 -34.176 1.00 52.19 88 VAL A N 1
ATOM 704 C CA . VAL A 1 88 ? 24.270 11.138 -32.853 1.00 52.19 88 VAL A CA 1
ATOM 705 C C . VAL A 1 88 ? 23.478 12.443 -32.728 1.00 52.19 88 VAL A C 1
ATOM 707 O O . VAL A 1 88 ? 24.019 13.530 -32.914 1.00 52.19 88 VAL A O 1
ATOM 710 N N . THR A 1 89 ? 22.204 12.350 -32.344 1.00 52.38 89 THR A N 1
ATOM 711 C CA . THR A 1 89 ? 21.476 13.492 -31.764 1.00 52.38 89 THR A CA 1
ATOM 712 C C . THR A 1 89 ? 21.392 13.270 -30.253 1.00 52.38 89 THR A C 1
ATOM 714 O O . THR A 1 89 ? 20.323 13.127 -29.673 1.00 52.38 89 THR A O 1
ATOM 717 N N . GLY A 1 90 ? 22.558 13.182 -29.606 1.00 48.59 90 GLY A N 1
ATOM 718 C CA . GLY A 1 90 ? 22.737 12.805 -28.194 1.00 48.59 90 GLY A CA 1
ATOM 719 C C . GLY A 1 90 ? 22.201 13.806 -27.160 1.00 48.59 90 GLY A C 1
ATOM 720 O O . GLY A 1 90 ? 22.463 13.651 -25.974 1.00 48.59 90 GLY A O 1
ATOM 721 N N . GLY A 1 91 ? 21.462 14.835 -27.583 1.00 51.84 91 GLY A N 1
ATOM 722 C CA . GLY A 1 91 ? 20.863 15.830 -26.687 1.00 51.84 91 GLY A CA 1
ATOM 723 C C . GLY A 1 91 ? 19.453 15.472 -26.206 1.00 51.84 91 GLY A C 1
ATOM 724 O O . GLY A 1 91 ? 19.121 15.720 -25.051 1.00 51.84 91 GLY A O 1
ATOM 725 N N . ALA A 1 92 ? 18.620 14.870 -27.062 1.00 56.78 92 ALA A N 1
ATOM 726 C CA . ALA A 1 92 ? 17.203 14.646 -26.752 1.00 56.78 92 ALA A CA 1
ATOM 727 C C . ALA A 1 92 ? 16.974 13.420 -25.851 1.00 56.78 92 ALA A C 1
ATOM 729 O O . ALA A 1 92 ? 16.156 13.461 -24.934 1.00 56.78 92 ALA A O 1
ATOM 730 N N . GLU A 1 93 ? 17.733 12.346 -26.072 1.00 55.97 93 GLU A N 1
ATOM 731 C CA . GLU A 1 93 ? 17.618 11.103 -25.302 1.00 55.97 93 GLU A CA 1
ATOM 732 C C . GLU A 1 93 ? 18.177 11.261 -23.877 1.00 55.97 93 GLU A C 1
ATOM 734 O O . GLU A 1 93 ? 17.546 10.844 -22.907 1.00 55.97 93 GLU A O 1
ATOM 739 N N . GLY A 1 94 ? 19.292 11.986 -23.719 1.00 65.56 94 GLY A N 1
ATOM 740 C CA . GLY A 1 94 ? 19.835 12.341 -22.404 1.00 65.56 94 GLY A CA 1
ATOM 741 C C . GLY A 1 94 ? 18.902 13.251 -21.597 1.00 65.56 94 GLY A C 1
ATOM 742 O O . GLY A 1 94 ? 18.723 13.041 -20.398 1.00 65.56 94 GLY A O 1
ATOM 743 N N . ALA A 1 95 ? 18.243 14.215 -22.250 1.00 73.44 95 ALA A N 1
ATOM 744 C CA . ALA A 1 95 ? 17.249 15.072 -21.603 1.00 73.44 95 ALA A CA 1
ATOM 745 C C . ALA A 1 95 ? 16.017 14.280 -21.129 1.00 73.44 95 ALA A C 1
ATOM 747 O O . ALA A 1 95 ? 15.516 14.524 -20.030 1.00 73.44 95 ALA A O 1
ATOM 748 N N . ALA A 1 96 ? 15.561 13.296 -21.912 1.00 77.81 96 ALA A N 1
ATOM 749 C CA . ALA A 1 96 ? 14.455 12.423 -21.527 1.00 77.81 96 ALA A CA 1
ATOM 750 C C . ALA A 1 96 ? 14.805 11.547 -20.310 1.00 77.81 96 ALA A C 1
ATOM 752 O O . ALA A 1 96 ? 14.005 11.440 -19.379 1.00 77.81 96 ALA A O 1
ATOM 753 N N . ILE A 1 97 ? 16.016 10.981 -20.271 1.00 82.75 97 ILE A N 1
ATOM 754 C CA . ILE A 1 97 ? 16.496 10.191 -19.127 1.00 82.75 97 ILE A CA 1
ATOM 755 C C . ILE A 1 97 ? 16.581 11.062 -17.866 1.00 82.75 97 ILE A C 1
ATOM 757 O O . ILE A 1 97 ? 16.092 10.662 -16.810 1.00 82.75 97 ILE A O 1
ATOM 761 N N . GLN A 1 98 ? 17.119 12.279 -17.969 1.00 82.31 98 GLN A N 1
ATOM 762 C CA . GLN A 1 98 ? 17.201 13.194 -16.825 1.00 82.31 98 GLN A CA 1
ATOM 763 C C . GLN A 1 98 ? 15.821 13.638 -16.319 1.00 82.31 98 GLN A C 1
ATOM 765 O O . GLN A 1 98 ? 15.607 13.727 -15.109 1.00 82.31 98 GLN A O 1
ATOM 770 N N . ALA A 1 99 ? 14.855 13.851 -17.217 1.00 87.00 99 ALA A N 1
ATOM 771 C CA . ALA A 1 99 ? 13.477 14.158 -16.837 1.00 87.00 99 ALA A CA 1
ATOM 772 C C . ALA A 1 99 ? 12.810 12.993 -16.084 1.00 87.00 99 ALA A C 1
ATOM 774 O O . ALA A 1 99 ? 12.091 13.216 -15.108 1.00 87.00 99 ALA A O 1
ATOM 775 N N . LEU A 1 100 ? 13.075 11.748 -16.495 1.00 88.56 100 LEU A N 1
ATOM 776 C CA . LEU A 1 100 ? 12.588 10.560 -15.792 1.00 88.56 100 LEU A CA 1
ATOM 777 C C . LEU A 1 100 ? 13.213 10.421 -14.401 1.00 88.56 100 LEU A C 1
ATOM 779 O O . LEU A 1 100 ? 12.487 10.145 -13.449 1.00 88.56 100 LEU A O 1
ATOM 783 N N . ILE A 1 101 ? 14.518 10.669 -14.259 1.00 89.69 101 ILE A N 1
ATOM 784 C CA . ILE A 1 101 ? 15.209 10.646 -12.959 1.00 89.69 101 ILE A CA 1
ATOM 785 C C . ILE A 1 101 ? 14.639 11.722 -12.024 1.00 89.69 101 ILE A C 1
ATOM 787 O O . ILE A 1 101 ? 14.325 11.439 -10.867 1.00 89.69 101 ILE A O 1
ATOM 791 N N . ALA A 1 102 ? 14.433 12.942 -12.526 1.00 89.12 102 ALA A N 1
ATOM 792 C CA . ALA A 1 102 ? 13.836 14.025 -11.746 1.00 89.12 102 ALA A CA 1
ATOM 793 C C . ALA A 1 102 ? 12.416 13.672 -11.272 1.00 89.12 102 ALA A C 1
ATOM 795 O O . ALA A 1 102 ? 12.081 13.869 -10.101 1.00 89.12 102 ALA A O 1
ATOM 796 N N . ARG A 1 103 ? 11.603 13.090 -12.164 1.00 91.00 103 ARG A N 1
ATOM 797 C CA . ARG A 1 103 ? 10.245 12.638 -11.845 1.00 91.00 103 ARG A CA 1
ATOM 798 C C . ARG A 1 103 ? 10.239 11.477 -10.852 1.00 91.00 103 ARG A C 1
ATOM 800 O O . ARG A 1 103 ? 9.373 11.444 -9.983 1.00 91.00 103 ARG A O 1
ATOM 807 N N . ALA A 1 104 ? 11.191 10.552 -10.945 1.00 92.44 104 ALA A N 1
ATOM 808 C CA . ALA A 1 104 ? 11.345 9.474 -9.972 1.00 92.44 104 ALA A CA 1
ATOM 809 C C . ALA A 1 104 ? 11.629 10.040 -8.572 1.00 92.44 104 ALA A C 1
ATOM 811 O O . ALA A 1 104 ? 10.918 9.707 -7.627 1.00 92.44 104 ALA A O 1
ATOM 812 N N . GLY A 1 105 ? 12.560 10.993 -8.461 1.00 93.81 105 GLY A N 1
ATOM 813 C CA . GLY A 1 105 ? 12.844 11.661 -7.188 1.00 93.81 105 GLY A CA 1
ATOM 814 C C . GLY A 1 105 ? 11.655 12.460 -6.637 1.00 93.81 105 GLY A C 1
ATOM 815 O O . GLY A 1 105 ? 11.452 12.527 -5.427 1.00 93.81 105 GLY A O 1
ATOM 816 N N . GLU A 1 106 ? 10.827 13.060 -7.496 1.00 95.06 106 GLU A N 1
ATOM 817 C CA . GLU A 1 106 ? 9.584 13.708 -7.058 1.00 95.06 106 GLU A CA 1
ATOM 818 C C . GLU A 1 106 ? 8.563 12.697 -6.521 1.00 95.06 106 GLU A C 1
ATOM 820 O O . GLU A 1 106 ? 7.964 12.921 -5.466 1.00 95.06 106 GLU A O 1
ATOM 825 N N . LEU A 1 107 ? 8.387 11.573 -7.217 1.00 95.31 107 LEU A N 1
ATOM 826 C CA . LEU A 1 107 ? 7.488 10.507 -6.785 1.00 95.31 107 LEU A CA 1
ATOM 827 C C . LEU A 1 107 ? 7.925 9.910 -5.446 1.00 95.31 107 LEU A C 1
ATOM 829 O O . LEU A 1 107 ? 7.075 9.694 -4.588 1.00 95.31 107 LEU A O 1
ATOM 833 N N . GLU A 1 108 ? 9.224 9.716 -5.227 1.00 94.69 108 GLU A N 1
ATOM 834 C CA . GLU A 1 108 ? 9.767 9.253 -3.945 1.00 94.69 108 GLU A CA 1
ATOM 835 C C . GLU A 1 108 ? 9.452 10.224 -2.802 1.00 94.69 108 GLU A C 1
ATOM 837 O O . GLU A 1 108 ? 8.960 9.804 -1.754 1.00 94.69 108 GLU A O 1
ATOM 842 N N . ARG A 1 109 ? 9.635 11.536 -3.014 1.00 95.88 109 ARG A N 1
ATOM 843 C CA . ARG A 1 109 ? 9.253 12.551 -2.014 1.00 95.88 109 ARG A CA 1
ATOM 844 C C . ARG A 1 109 ? 7.755 12.525 -1.729 1.00 95.88 109 ARG A C 1
ATOM 846 O O . ARG A 1 109 ? 7.344 12.645 -0.578 1.00 95.88 109 ARG A O 1
ATOM 853 N N . ARG A 1 110 ? 6.934 12.356 -2.767 1.00 96.75 110 ARG A N 1
ATOM 854 C CA . ARG A 1 110 ? 5.476 12.301 -2.624 1.00 96.75 110 ARG A CA 1
ATOM 855 C C . ARG A 1 110 ? 5.018 11.042 -1.889 1.00 96.75 110 ARG A C 1
ATOM 857 O O . ARG A 1 110 ? 4.081 11.126 -1.103 1.00 96.75 110 ARG A O 1
ATOM 864 N N . LEU A 1 111 ? 5.675 9.905 -2.112 1.00 95.94 111 LEU A N 1
ATOM 865 C CA . LEU A 1 111 ? 5.427 8.675 -1.360 1.00 95.94 111 LEU A CA 1
ATOM 866 C C . LEU A 1 111 ? 5.796 8.846 0.117 1.00 95.94 111 LEU A C 1
ATOM 868 O O . LEU A 1 111 ? 4.969 8.549 0.973 1.00 95.94 111 LEU A O 1
ATOM 872 N N . ALA A 1 112 ? 6.968 9.416 0.411 1.00 94.31 112 ALA A N 1
ATOM 873 C CA . ALA A 1 112 ? 7.389 9.684 1.786 1.00 94.31 112 ALA A CA 1
ATOM 874 C C . ALA A 1 112 ? 6.409 10.612 2.531 1.00 94.31 112 ALA A C 1
ATOM 876 O O . ALA A 1 112 ? 6.088 10.381 3.696 1.00 94.31 112 ALA A O 1
ATOM 877 N N . GLU A 1 113 ? 5.886 11.634 1.849 1.00 97.50 113 GLU A N 1
ATOM 878 C CA . GLU A 1 113 ? 4.866 12.528 2.407 1.00 97.50 113 GLU A CA 1
ATOM 879 C C . GLU A 1 113 ? 3.541 11.800 2.684 1.00 97.50 113 GLU A C 1
ATOM 881 O O . GLU A 1 113 ? 2.926 11.998 3.732 1.00 97.50 113 GLU A O 1
ATOM 886 N N . LEU A 1 114 ? 3.093 10.931 1.773 1.00 96.56 114 LEU A N 1
ATOM 887 C CA . LEU A 1 114 ? 1.873 10.146 1.979 1.00 96.56 114 LEU A CA 1
ATOM 888 C C . LEU A 1 114 ? 2.015 9.159 3.143 1.00 96.56 114 LEU A C 1
ATOM 890 O O . LEU A 1 114 ? 1.090 9.041 3.946 1.00 96.56 114 LEU A O 1
ATOM 894 N N . ASP A 1 115 ? 3.166 8.500 3.277 1.00 96.88 115 ASP A N 1
ATOM 895 C CA . ASP A 1 115 ? 3.442 7.589 4.393 1.00 96.88 115 ASP A CA 1
ATOM 896 C C . ASP A 1 115 ? 3.461 8.328 5.735 1.00 96.88 115 ASP A C 1
ATOM 898 O O . ASP A 1 115 ? 2.915 7.846 6.738 1.00 96.88 115 ASP A O 1
ATOM 902 N N . ARG A 1 116 ? 4.032 9.537 5.751 1.00 96.62 116 ARG A N 1
ATOM 903 C CA . ARG A 1 116 ? 4.000 10.417 6.918 1.00 96.62 116 ARG A CA 1
ATOM 904 C C . ARG A 1 116 ? 2.561 10.779 7.293 1.00 96.62 116 ARG A C 1
ATOM 906 O O . ARG A 1 116 ? 2.171 10.559 8.438 1.00 96.62 116 ARG A O 1
ATOM 913 N N . ARG A 1 117 ? 1.755 11.256 6.340 1.00 97.25 117 ARG A N 1
ATOM 914 C CA . ARG A 1 117 ? 0.341 11.606 6.578 1.00 97.25 117 ARG A CA 1
ATOM 915 C C . ARG A 1 117 ? -0.472 10.425 7.083 1.00 97.25 117 ARG A C 1
ATOM 917 O O . ARG A 1 117 ? -1.217 10.561 8.046 1.00 97.25 117 ARG A O 1
ATOM 924 N N . LEU A 1 118 ? -0.296 9.249 6.483 1.00 96.50 118 LEU A N 1
ATOM 925 C CA . LEU A 1 118 ? -0.980 8.034 6.920 1.00 96.50 118 LEU A CA 1
ATOM 926 C C . LEU A 1 118 ? -0.615 7.678 8.369 1.00 96.50 118 LEU A C 1
ATOM 928 O O . LEU A 1 118 ? -1.457 7.213 9.140 1.00 96.50 118 LEU A O 1
ATOM 932 N N . THR A 1 119 ? 0.645 7.887 8.749 1.00 96.81 119 THR A N 1
ATOM 933 C CA . THR A 1 119 ? 1.115 7.656 10.117 1.00 96.81 119 THR A CA 1
ATOM 934 C C . THR A 1 119 ? 0.489 8.652 11.093 1.00 96.81 11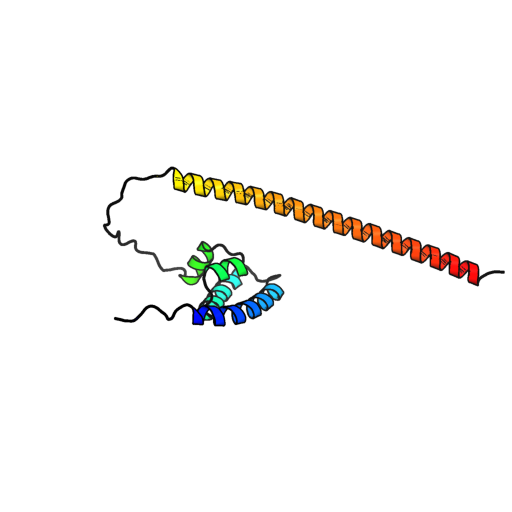9 THR A C 1
ATOM 936 O O . THR A 1 119 ? -0.016 8.234 12.136 1.00 96.81 119 THR A O 1
ATOM 939 N N . GLU A 1 120 ? 0.450 9.936 10.735 1.00 96.50 120 GLU A N 1
ATOM 940 C CA . GLU A 1 120 ? -0.204 10.991 11.519 1.00 96.50 120 GLU A CA 1
ATOM 941 C C . GLU A 1 120 ? -1.708 10.711 11.691 1.00 96.50 120 GLU A C 1
ATOM 943 O O . GLU A 1 120 ? -2.223 10.756 12.808 1.00 96.50 120 GLU A O 1
ATOM 948 N N . GLU A 1 121 ? -2.413 10.322 10.626 1.00 97.00 121 GLU A N 1
ATOM 949 C CA . GLU A 1 121 ? -3.835 9.965 10.686 1.00 97.00 121 GLU A CA 1
ATOM 950 C C . GLU A 1 121 ? -4.094 8.755 11.585 1.00 97.00 121 GLU A C 1
ATOM 952 O O . GLU A 1 121 ? -5.040 8.762 12.376 1.00 97.00 121 GLU A O 1
ATOM 957 N N . ARG A 1 122 ? -3.245 7.722 11.511 1.00 96.06 122 ARG A N 1
ATOM 958 C CA . ARG A 1 122 ? -3.341 6.547 12.390 1.00 96.06 122 ARG A CA 1
ATOM 959 C C . ARG A 1 122 ? -3.117 6.915 13.850 1.00 96.06 122 ARG A C 1
ATOM 961 O O . ARG A 1 122 ? -3.830 6.406 14.711 1.00 96.06 122 ARG A O 1
ATOM 968 N N . GLN A 1 123 ? -2.159 7.790 14.141 1.00 94.62 123 GLN A N 1
ATOM 969 C CA . GLN A 1 123 ? -1.934 8.284 15.500 1.00 94.62 123 GLN A CA 1
ATOM 970 C C . GLN A 1 123 ? -3.114 9.130 15.990 1.00 94.62 123 GLN A C 1
ATOM 972 O O . GLN A 1 123 ? -3.593 8.925 17.103 1.00 94.62 123 GLN A O 1
ATOM 977 N N . ALA A 1 124 ? -3.654 10.009 15.146 1.00 95.69 124 ALA A N 1
ATOM 978 C CA . ALA A 1 124 ? -4.834 10.805 15.470 1.00 95.69 124 ALA A CA 1
ATOM 979 C C . ALA A 1 124 ? -6.093 9.942 15.656 1.00 95.69 124 ALA A C 1
ATOM 981 O O . ALA A 1 124 ? -6.955 10.267 16.470 1.00 95.69 124 ALA A O 1
ATOM 982 N N . ALA A 1 125 ? -6.236 8.846 14.907 1.00 95.62 125 ALA A N 1
ATOM 983 C CA . ALA A 1 125 ? -7.314 7.878 15.093 1.00 95.62 125 ALA A CA 1
ATOM 984 C C . ALA A 1 125 ? -7.187 7.155 16.440 1.00 95.62 125 ALA A C 1
ATOM 986 O O . ALA A 1 125 ? -8.146 7.159 17.205 1.00 95.62 125 ALA A O 1
ATOM 987 N N . LYS A 1 126 ? -5.995 6.648 16.777 1.00 96.00 126 LYS A N 1
ATOM 988 C CA . LYS A 1 126 ? -5.729 6.026 18.085 1.00 96.00 126 LYS A CA 1
ATOM 989 C C . LYS A 1 126 ? -5.987 6.986 19.244 1.00 96.00 126 LYS A C 1
ATOM 991 O O . LYS A 1 126 ? -6.710 6.648 20.169 1.00 96.00 126 LYS A O 1
ATOM 996 N N . GLY A 1 127 ? -5.501 8.223 19.151 1.00 96.56 127 GLY A N 1
ATOM 997 C CA . GLY A 1 127 ? -5.742 9.230 20.186 1.00 96.56 127 GLY A CA 1
ATOM 998 C C . GLY A 1 127 ? -7.210 9.668 20.303 1.00 96.56 127 GLY A C 1
ATOM 999 O O . GLY A 1 127 ? -7.605 10.203 21.337 1.00 96.56 127 GLY A O 1
ATOM 1000 N N . ARG A 1 128 ? -8.034 9.478 19.261 1.00 95.88 128 ARG A N 1
ATOM 1001 C CA . ARG A 1 128 ? -9.497 9.651 19.343 1.00 95.88 128 ARG A CA 1
ATOM 1002 C C . ARG A 1 128 ? -10.158 8.446 20.005 1.00 95.88 128 ARG A C 1
ATOM 1004 O O . ARG A 1 128 ? -11.036 8.638 20.838 1.00 95.88 128 ARG A O 1
ATOM 1011 N N . GLU A 1 129 ? -9.728 7.239 19.654 1.00 96.94 129 GLU A N 1
ATOM 1012 C CA . GLU A 1 129 ? -10.205 5.991 20.254 1.00 96.94 129 GLU A CA 1
ATOM 1013 C C . GLU A 1 129 ? -9.937 5.955 21.764 1.00 96.94 129 GLU A C 1
ATOM 1015 O O . GLU A 1 129 ? -10.863 5.732 22.535 1.00 96.94 129 GLU A O 1
ATOM 1020 N N . GLU A 1 130 ? -8.719 6.286 22.198 1.00 96.12 130 GLU A N 1
ATOM 1021 C CA . GLU A 1 130 ? -8.352 6.364 23.619 1.00 96.12 130 GLU A CA 1
ATOM 1022 C C . GLU A 1 130 ? -9.235 7.353 24.386 1.00 96.12 130 GLU A C 1
ATOM 1024 O O . GLU A 1 130 ? -9.726 7.034 25.464 1.00 96.12 130 GLU A O 1
ATOM 1029 N N . ARG A 1 131 ? -9.517 8.530 23.810 1.00 96.38 131 ARG A N 1
ATOM 1030 C CA . ARG A 1 131 ? -10.431 9.504 24.427 1.00 96.38 131 ARG A CA 1
ATOM 1031 C C . ARG A 1 131 ? -11.844 8.956 24.573 1.00 96.38 131 ARG A C 1
ATOM 1033 O O . ARG A 1 131 ? -12.445 9.129 25.626 1.00 96.38 131 ARG A O 1
ATOM 1040 N N . LEU A 1 132 ? -12.366 8.301 23.535 1.00 96.88 132 LEU A N 1
ATOM 1041 C CA . LEU A 1 132 ? -13.696 7.695 23.587 1.00 96.88 132 LEU A CA 1
ATOM 1042 C C . LEU A 1 132 ? -13.765 6.591 24.643 1.00 96.88 132 LEU A C 1
ATOM 1044 O O . LEU A 1 132 ? -14.758 6.518 25.358 1.00 96.88 132 LEU A O 1
ATOM 1048 N N . LEU A 1 133 ? -12.723 5.765 24.770 1.00 96.38 133 LEU A N 1
ATOM 1049 C CA . LEU A 1 133 ? -12.645 4.737 25.809 1.00 96.38 133 LEU A CA 1
ATOM 1050 C C . LEU A 1 133 ? -12.655 5.356 27.210 1.00 96.38 133 LEU A C 1
ATOM 1052 O O . LEU A 1 133 ? -13.452 4.926 28.042 1.00 96.38 133 LEU A O 1
ATOM 1056 N N . THR A 1 134 ? -11.867 6.409 27.441 1.00 97.38 134 THR A N 1
ATOM 1057 C CA . THR A 1 134 ? -11.887 7.146 28.713 1.00 97.38 134 THR A CA 1
ATOM 1058 C C . THR A 1 134 ? -13.280 7.695 29.018 1.00 97.38 134 THR A C 1
ATOM 1060 O O . THR A 1 134 ? -13.806 7.448 30.099 1.00 97.38 134 THR A O 1
ATOM 1063 N N . THR A 1 135 ? -13.929 8.358 28.055 1.00 97.19 135 THR A N 1
ATOM 1064 C CA . THR A 1 135 ? -15.295 8.877 28.236 1.00 97.19 135 THR A CA 1
ATOM 1065 C C . THR A 1 135 ? -16.305 7.760 28.504 1.00 97.19 135 THR A C 1
ATOM 1067 O O . THR A 1 135 ? -17.202 7.914 29.328 1.00 97.19 135 THR A O 1
ATOM 1070 N N . ILE A 1 136 ? -16.176 6.611 27.835 1.00 97.56 136 ILE A N 1
ATOM 1071 C CA . ILE A 1 136 ? -17.033 5.448 28.089 1.00 97.56 136 ILE A CA 1
ATOM 1072 C C . ILE A 1 136 ? -16.857 4.956 29.530 1.00 97.56 136 ILE A C 1
ATOM 1074 O O . ILE A 1 136 ? -17.849 4.625 30.181 1.00 97.56 136 ILE A O 1
ATOM 1078 N N . ASP A 1 137 ? -15.627 4.886 30.031 1.00 97.44 137 ASP A N 1
ATOM 1079 C CA . ASP A 1 137 ? -15.360 4.412 31.387 1.00 97.44 137 ASP A CA 1
ATOM 1080 C C . ASP A 1 137 ? -15.822 5.412 32.459 1.00 97.44 137 ASP A C 1
ATOM 1082 O O . ASP A 1 137 ? -16.400 4.990 33.464 1.00 97.44 137 ASP A O 1
ATOM 1086 N N . GLU A 1 138 ? -15.692 6.718 32.210 1.00 95.75 138 GLU A N 1
ATOM 1087 C CA . GLU A 1 138 ? -16.285 7.781 33.035 1.00 95.75 138 GLU A CA 1
ATOM 1088 C C . GLU A 1 138 ? -17.813 7.643 33.108 1.00 95.75 138 GLU A C 1
ATOM 1090 O O . GLU A 1 138 ? -18.379 7.538 34.197 1.00 95.75 138 GLU A O 1
ATOM 1095 N N . LEU A 1 139 ? -18.487 7.522 31.958 1.00 95.94 139 LEU A N 1
ATOM 1096 C CA . LEU A 1 139 ? -19.942 7.346 31.898 1.00 95.94 139 LEU A CA 1
ATOM 1097 C C . LEU A 1 139 ? -20.398 6.062 32.601 1.00 95.94 139 LEU A C 1
ATOM 1099 O O . LEU A 1 139 ? -21.423 6.048 33.284 1.00 95.94 139 LEU A O 1
ATOM 1103 N N . LYS A 1 140 ? -19.647 4.961 32.474 1.00 96.06 140 LYS A N 1
ATOM 1104 C CA . LYS A 1 140 ? -19.937 3.728 33.224 1.00 96.06 140 LYS A CA 1
ATOM 1105 C C . LYS A 1 140 ? -19.833 3.955 34.730 1.00 96.06 140 LYS A C 1
ATOM 1107 O O . LYS A 1 140 ? -20.668 3.421 35.463 1.00 96.06 140 LYS A O 1
ATOM 1112 N N . ALA A 1 141 ? -18.832 4.704 35.192 1.00 94.25 141 ALA A N 1
ATOM 1113 C CA . ALA A 1 141 ? -18.662 5.023 36.605 1.00 94.25 141 ALA A CA 1
ATOM 1114 C C . ALA A 1 141 ? -19.815 5.894 37.126 1.00 94.25 141 ALA A C 1
ATOM 1116 O O . ALA A 1 141 ? -20.371 5.587 38.181 1.00 94.25 141 ALA A O 1
ATOM 1117 N N . GLU A 1 142 ? -20.240 6.902 36.361 1.00 94.75 142 GLU A N 1
ATOM 1118 C CA . GLU A 1 142 ? -21.406 7.736 36.678 1.00 94.75 142 GLU A CA 1
ATOM 1119 C C . GLU A 1 142 ? -22.695 6.913 36.754 1.00 94.75 142 GLU A C 1
ATOM 1121 O O . GLU A 1 142 ? -23.431 6.999 37.737 1.00 94.75 142 GLU A O 1
ATOM 1126 N N . ILE A 1 143 ? -22.947 6.043 35.768 1.00 94.31 143 ILE A N 1
ATOM 1127 C CA . ILE A 1 143 ? -24.106 5.138 35.775 1.00 94.31 143 ILE A CA 1
ATOM 1128 C C . ILE A 1 143 ? -24.049 4.198 36.984 1.00 94.31 143 ILE A C 1
ATOM 1130 O O . ILE A 1 143 ? -25.074 3.936 37.614 1.00 94.31 143 ILE A O 1
ATOM 1134 N N . ALA A 1 144 ? -22.871 3.670 37.323 1.00 93.56 144 ALA A N 1
ATOM 1135 C CA . ALA A 1 144 ? -22.702 2.809 38.487 1.00 93.56 144 ALA A CA 1
ATOM 1136 C C . ALA A 1 144 ? -22.952 3.563 39.801 1.00 93.56 144 ALA A C 1
ATOM 1138 O O . ALA A 1 144 ? -23.568 2.998 40.701 1.00 93.56 144 ALA A O 1
ATOM 1139 N N . ALA A 1 145 ? -22.520 4.822 39.911 1.00 91.81 145 ALA A N 1
ATOM 1140 C CA . ALA A 1 145 ? -22.787 5.678 41.064 1.00 91.81 145 ALA A CA 1
ATOM 1141 C C . ALA A 1 145 ? -24.280 6.022 41.182 1.00 91.81 145 ALA A C 1
ATOM 1143 O O . ALA A 1 145 ? -24.851 5.870 42.257 1.00 91.81 145 ALA A O 1
ATOM 1144 N N . ALA A 1 146 ? -24.936 6.375 40.073 1.00 90.12 146 ALA A N 1
ATOM 1145 C CA . ALA A 1 146 ? -26.373 6.650 40.030 1.00 90.12 146 ALA A CA 1
ATOM 1146 C C . ALA A 1 146 ? -27.219 5.412 40.373 1.00 90.12 146 ALA A C 1
ATOM 1148 O O . ALA A 1 146 ? -28.255 5.521 41.016 1.00 90.12 146 ALA A O 1
ATOM 1149 N N . LYS A 1 147 ? -26.766 4.210 39.994 1.00 88.19 147 LYS A N 1
ATOM 1150 C CA . LYS A 1 147 ? -27.397 2.944 40.411 1.00 88.19 147 LYS A CA 1
ATOM 1151 C C . LYS A 1 147 ? -27.156 2.596 41.881 1.00 88.19 147 LYS A C 1
ATOM 1153 O O . LYS A 1 147 ? -27.841 1.723 42.405 1.00 88.19 147 LYS A O 1
ATOM 1158 N N . ARG A 1 148 ? -26.160 3.214 42.517 1.00 84.31 148 ARG A N 1
ATOM 1159 C CA . ARG A 1 148 ? -25.776 2.981 43.913 1.00 84.31 148 ARG A CA 1
ATOM 1160 C C . ARG A 1 148 ? -26.355 4.014 44.883 1.00 84.31 148 ARG A C 1
ATOM 1162 O O . ARG A 1 148 ? -26.015 3.919 46.057 1.00 84.31 148 ARG A O 1
ATOM 1169 N N . GLY A 1 149 ? -27.196 4.963 44.451 1.00 71.69 149 GLY A N 1
ATOM 1170 C CA . GLY A 1 149 ? -27.825 5.865 45.416 1.00 71.69 149 GLY A CA 1
ATOM 1171 C C . GLY A 1 149 ? -29.103 6.575 44.960 1.00 71.69 149 GLY A C 1
ATOM 1172 O O . GLY A 1 149 ? -29.281 6.814 43.762 1.00 71.69 149 GLY A O 1
ATOM 1173 N N . PRO A 1 150 ? -29.955 6.982 45.920 1.00 54.47 150 PRO A N 1
ATOM 1174 C CA . PRO A 1 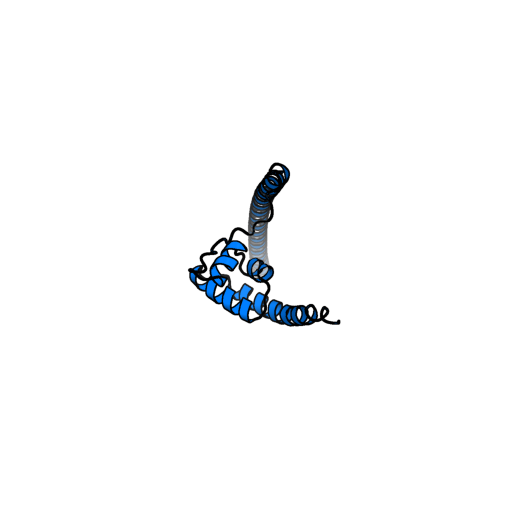150 ? -29.768 6.870 47.376 1.00 54.47 150 PRO A CA 1
ATOM 1175 C C . PRO A 1 150 ? -30.052 5.476 47.956 1.00 54.47 150 PRO A C 1
ATOM 1177 O O . PRO A 1 150 ? -30.990 4.801 47.477 1.00 54.47 150 PRO A O 1
#

pLDDT: mean 70.1, std 20.56, range [34.28, 97.56]

Foldseek 3Di:
DDDDPPDPPLCVVLVVVLVVVLVVCVVVLVDDDPVCLLVVLVVNVVSVDDLVSSCVSNVNDSVVSVDSVVDPDPPPPPPPPPDDDDDDPPPPVVVVVVVVVVVVVVVVVVVVVVVVVVVVVVVVVVVVVVVVVVVVVVVVVVVVVVVVDD